Protein AF-A0A384JLV7-F1 (afdb_monomer)

Mean predicted aligned error: 17.84 Å

Structure (mmCIF, N/CA/C/O backbone):
data_AF-A0A384JLV7-F1
#
_entry.id   AF-A0A384JLV7-F1
#
loop_
_atom_site.group_PDB
_atom_site.id
_atom_site.type_symbol
_atom_site.label_atom_id
_atom_site.label_alt_id
_atom_site.label_comp_id
_atom_site.label_asym_id
_atom_site.label_entity_id
_atom_site.label_seq_id
_atom_site.pdbx_PDB_ins_code
_atom_site.Cartn_x
_atom_site.Cartn_y
_atom_site.Cartn_z
_atom_site.occupancy
_atom_site.B_iso_or_equiv
_atom_site.auth_seq_id
_atom_site.auth_comp_id
_atom_site.auth_asym_id
_atom_site.auth_atom_id
_atom_site.pdbx_PDB_model_num
ATOM 1 N N . MET A 1 1 ? 29.931 7.245 56.769 1.00 38.00 1 MET A N 1
ATOM 2 C CA . MET A 1 1 ? 29.987 5.767 56.808 1.00 38.00 1 MET A CA 1
ATOM 3 C C . MET A 1 1 ? 30.075 5.291 55.363 1.00 38.00 1 MET A C 1
ATOM 5 O O . MET A 1 1 ? 29.204 5.657 54.596 1.00 38.00 1 MET A O 1
ATOM 9 N N . LYS A 1 2 ? 31.162 4.578 55.033 1.00 41.03 2 LYS A N 1
ATOM 10 C CA . LYS A 1 2 ? 31.583 3.988 53.741 1.00 41.03 2 LYS A CA 1
ATOM 11 C C . LYS A 1 2 ? 31.656 4.892 52.491 1.00 41.03 2 LYS A C 1
ATOM 13 O O . LYS A 1 2 ? 30.672 5.200 51.834 1.00 41.03 2 LYS A O 1
ATOM 18 N N . LEU A 1 3 ? 32.912 5.230 52.197 1.00 41.66 3 LEU A N 1
ATOM 19 C CA . LEU A 1 3 ? 33.481 5.865 51.016 1.00 41.66 3 LEU A CA 1
ATOM 20 C C . LEU A 1 3 ? 33.680 4.827 49.888 1.00 41.66 3 LEU A C 1
ATOM 22 O O . LEU A 1 3 ? 33.935 3.655 50.168 1.00 41.66 3 LEU A O 1
ATOM 26 N N . LEU A 1 4 ? 33.576 5.302 48.645 1.00 44.41 4 LEU A N 1
ATOM 27 C CA . LEU A 1 4 ? 33.866 4.654 47.358 1.00 44.41 4 LEU A CA 1
ATOM 28 C C . LEU A 1 4 ? 35.067 3.680 47.386 1.00 44.41 4 LEU A C 1
ATOM 30 O O . LEU A 1 4 ? 36.169 4.062 47.776 1.00 44.41 4 LEU A O 1
ATOM 34 N N . GLY A 1 5 ? 34.869 2.449 46.904 1.00 42.78 5 GLY A N 1
ATOM 35 C CA . GLY A 1 5 ? 35.932 1.464 46.693 1.00 42.78 5 GLY A CA 1
ATOM 36 C C . GLY A 1 5 ? 36.417 1.467 45.244 1.00 42.78 5 GLY A C 1
ATOM 37 O O . GLY A 1 5 ? 35.791 0.856 44.384 1.00 42.78 5 GLY A O 1
ATOM 38 N N . ILE A 1 6 ? 37.536 2.143 44.992 1.00 49.91 6 ILE A N 1
ATOM 39 C CA . ILE A 1 6 ? 38.356 1.990 43.786 1.00 49.91 6 ILE A CA 1
ATOM 40 C C . ILE A 1 6 ? 39.393 0.914 44.115 1.00 49.91 6 ILE A C 1
ATOM 42 O O . ILE A 1 6 ? 40.191 1.104 45.028 1.00 49.91 6 ILE A O 1
ATOM 46 N N . PHE A 1 7 ? 39.397 -0.202 43.388 1.00 46.28 7 PHE A N 1
ATOM 47 C CA . PHE A 1 7 ? 40.491 -1.173 43.435 1.00 46.28 7 PHE A CA 1
ATOM 48 C C . PHE A 1 7 ? 41.121 -1.271 42.048 1.00 46.28 7 PHE A C 1
ATOM 50 O O . PHE A 1 7 ? 40.670 -2.014 41.182 1.00 46.28 7 PHE A O 1
ATOM 57 N N . ALA A 1 8 ? 42.173 -0.481 41.855 1.00 47.22 8 ALA A N 1
ATOM 58 C CA . ALA A 1 8 ? 43.209 -0.768 40.881 1.00 47.22 8 ALA A CA 1
ATOM 59 C C . ALA A 1 8 ? 44.259 -1.640 41.585 1.00 47.22 8 ALA A C 1
ATOM 61 O O . ALA A 1 8 ? 44.776 -1.254 42.633 1.00 47.22 8 ALA A O 1
ATOM 62 N N . CYS A 1 9 ? 44.572 -2.809 41.030 1.00 48.12 9 CYS A N 1
ATOM 63 C CA . CYS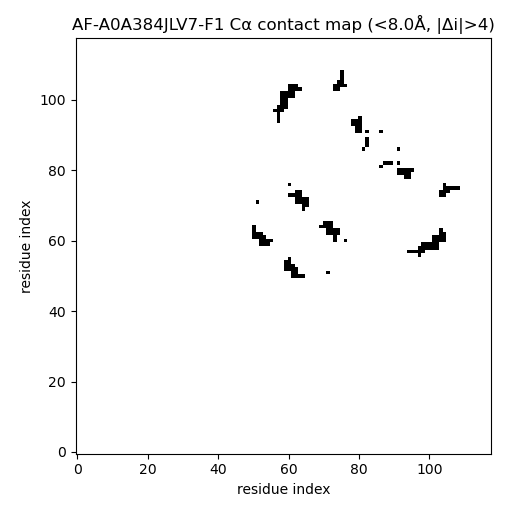 A 1 9 ? 45.747 -3.577 41.428 1.00 48.12 9 CYS A CA 1
ATOM 64 C C . CYS A 1 9 ? 46.436 -4.094 40.162 1.00 48.12 9 CYS A C 1
ATOM 66 O O . CYS A 1 9 ? 45.965 -5.006 39.489 1.00 48.12 9 CYS A O 1
ATOM 68 N N . THR A 1 10 ? 47.518 -3.411 39.812 1.00 42.50 10 THR A N 1
ATOM 69 C CA . THR A 1 10 ? 48.499 -3.764 38.787 1.00 42.50 10 THR A CA 1
ATOM 70 C C . THR A 1 10 ? 49.372 -4.920 39.272 1.00 42.50 10 THR A C 1
ATOM 72 O O . THR A 1 10 ? 49.879 -4.849 40.391 1.00 42.50 10 THR A O 1
ATOM 75 N N . ILE A 1 11 ? 49.626 -5.929 38.429 1.00 53.06 11 ILE A N 1
ATOM 76 C CA . ILE A 1 11 ? 50.689 -6.926 38.644 1.00 53.06 11 ILE A CA 1
ATOM 77 C C . ILE A 1 11 ? 51.523 -7.055 37.353 1.00 53.06 11 ILE A C 1
ATOM 79 O O . ILE A 1 11 ? 51.007 -6.965 36.244 1.00 53.06 11 ILE A O 1
ATOM 83 N N . THR A 1 12 ? 52.831 -7.156 37.573 1.00 50.25 12 THR A N 1
ATOM 84 C CA . THR A 1 12 ? 54.037 -6.928 36.755 1.00 50.25 12 THR A CA 1
ATOM 85 C C . THR A 1 12 ? 54.259 -7.846 35.538 1.00 50.25 12 THR A C 1
ATOM 87 O O . THR A 1 12 ? 53.693 -8.937 35.493 1.00 50.25 12 THR A O 1
ATOM 90 N N . PRO A 1 13 ? 55.143 -7.471 34.583 1.00 43.25 13 PRO A N 1
ATOM 91 C CA . PRO A 1 13 ? 55.545 -8.347 33.480 1.00 43.25 13 PRO A CA 1
ATOM 92 C C . PRO A 1 13 ? 56.472 -9.479 33.959 1.00 43.25 13 PRO A C 1
ATOM 94 O O . PRO A 1 13 ? 57.315 -9.269 34.831 1.00 43.25 13 PRO A O 1
ATOM 97 N N . VAL A 1 14 ? 56.324 -10.671 33.372 1.00 53.41 14 VAL A N 1
ATOM 98 C CA . VAL A 1 14 ? 57.252 -11.798 33.544 1.00 53.41 14 VAL A CA 1
ATOM 99 C C . VAL A 1 14 ? 58.208 -11.842 32.351 1.00 53.41 14 VAL A C 1
ATOM 101 O O . VAL A 1 14 ? 57.784 -11.948 31.202 1.00 53.41 14 VAL A O 1
ATOM 104 N N . GLU A 1 15 ? 59.501 -11.724 32.633 1.00 44.31 15 GLU A N 1
ATOM 105 C CA . GLU A 1 15 ? 60.588 -11.903 31.674 1.00 44.31 15 GLU A CA 1
ATOM 106 C C . GLU A 1 15 ? 61.101 -13.341 31.782 1.00 44.31 15 GLU A C 1
ATOM 108 O O . GLU A 1 15 ? 61.432 -13.804 32.874 1.00 44.31 15 GLU A O 1
ATOM 113 N N . ALA A 1 16 ? 61.146 -14.066 30.663 1.00 40.72 16 ALA A N 1
ATOM 114 C CA . ALA A 1 16 ? 61.690 -15.418 30.619 1.00 40.72 16 ALA A CA 1
ATOM 115 C C . ALA A 1 16 ? 62.499 -15.647 29.334 1.00 40.72 16 ALA A C 1
ATOM 117 O O . ALA A 1 16 ? 61.952 -15.907 28.268 1.00 40.72 16 ALA A O 1
ATOM 118 N N . ALA A 1 17 ? 63.816 -15.542 29.523 1.00 44.19 17 ALA A N 1
ATOM 119 C CA . ALA A 1 17 ? 64.880 -16.418 29.031 1.00 44.19 17 ALA A CA 1
ATOM 120 C C . ALA A 1 17 ? 64.997 -16.703 27.520 1.00 44.19 17 ALA A C 1
ATOM 122 O O . ALA A 1 17 ? 64.191 -17.396 26.903 1.00 44.19 17 ALA A O 1
ATOM 123 N N . GLY A 1 18 ? 66.129 -16.258 26.964 1.00 41.94 18 GLY A N 1
ATOM 124 C CA . GLY A 1 18 ? 66.610 -16.635 25.640 1.00 41.94 18 GLY A CA 1
ATOM 125 C C . GLY A 1 18 ? 66.966 -18.121 25.520 1.00 41.94 18 GLY A C 1
ATOM 126 O O . GLY A 1 18 ? 67.532 -18.727 26.428 1.00 41.94 18 GLY A O 1
ATOM 127 N N . GLY A 1 19 ? 66.668 -18.676 24.346 1.00 38.25 19 GLY A N 1
ATOM 128 C CA . GLY A 1 19 ? 67.077 -20.004 23.905 1.00 38.25 19 GLY A CA 1
ATOM 129 C C . GLY A 1 19 ? 67.658 -19.931 22.493 1.00 38.25 19 GLY A C 1
ATOM 130 O O . GLY A 1 19 ? 67.028 -19.418 21.570 1.00 38.25 19 GLY A O 1
ATOM 131 N N . ILE A 1 20 ? 68.888 -20.418 22.345 1.00 45.09 20 ILE A N 1
ATOM 132 C CA . ILE A 1 20 ? 69.645 -20.507 21.095 1.00 45.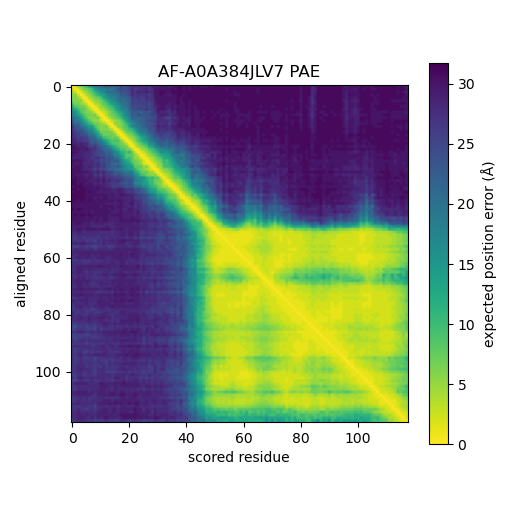09 20 ILE A CA 1
ATOM 133 C C . ILE A 1 20 ? 69.086 -21.674 20.271 1.00 45.09 20 ILE A C 1
ATOM 135 O O . ILE A 1 20 ? 69.191 -22.827 20.685 1.00 45.09 20 ILE A O 1
ATOM 139 N N . HIS A 1 21 ? 68.520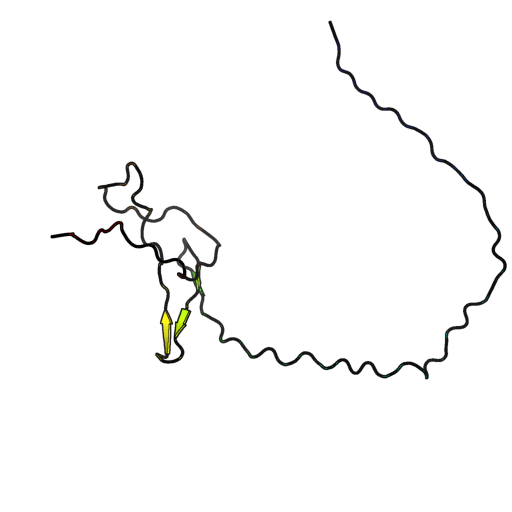 -21.396 19.094 1.00 49.34 21 HIS A N 1
ATOM 140 C CA . HIS A 1 21 ? 68.155 -22.433 18.127 1.00 49.34 21 HIS A CA 1
ATOM 141 C C . HIS A 1 21 ? 69.228 -22.552 17.041 1.00 49.34 21 HIS A C 1
ATOM 143 O O . HIS A 1 21 ? 69.412 -21.670 16.203 1.00 49.34 21 HIS A O 1
ATOM 149 N N . HIS A 1 22 ? 69.932 -23.683 17.077 1.00 48.47 22 HIS A N 1
ATOM 150 C CA . HIS A 1 22 ? 70.796 -24.173 16.010 1.00 48.47 22 HIS A CA 1
ATOM 151 C C . HIS A 1 22 ? 70.003 -24.360 14.705 1.00 48.47 22 HIS A C 1
ATOM 153 O O . HIS A 1 22 ? 68.843 -24.770 14.711 1.00 48.47 22 HIS A O 1
ATOM 159 N N . GLY A 1 23 ? 70.638 -24.019 13.584 1.00 49.53 23 GLY A N 1
ATOM 160 C CA . GLY A 1 23 ? 69.968 -23.794 12.311 1.00 49.53 23 GLY A CA 1
ATOM 161 C C . GLY A 1 23 ? 69.426 -25.018 11.568 1.00 49.53 23 GLY A C 1
ATOM 162 O O . GLY A 1 23 ? 69.893 -26.148 11.698 1.00 49.53 23 GLY A O 1
ATOM 163 N N . ARG A 1 24 ? 68.510 -24.710 10.649 1.00 55.91 24 ARG A N 1
ATOM 164 C CA . ARG A 1 24 ? 68.431 -25.314 9.316 1.00 55.91 24 ARG A CA 1
ATOM 165 C C . ARG A 1 24 ? 68.020 -24.222 8.334 1.00 55.91 24 ARG A C 1
ATOM 167 O O . ARG A 1 24 ? 67.055 -23.505 8.575 1.00 55.91 24 ARG A O 1
ATOM 174 N N . SER A 1 25 ? 68.774 -24.086 7.247 1.00 52.94 25 SER A N 1
ATOM 175 C CA . SER A 1 25 ? 68.429 -23.184 6.148 1.00 52.94 25 SER A CA 1
ATOM 176 C C . SER A 1 25 ? 67.120 -23.655 5.509 1.00 52.94 25 SER A C 1
ATOM 178 O O . SER A 1 25 ? 67.015 -24.817 5.106 1.00 52.94 25 SER A O 1
ATOM 180 N N . PHE A 1 26 ? 66.112 -22.783 5.442 1.00 56.84 26 PHE A N 1
ATOM 181 C CA . PHE A 1 26 ? 64.899 -23.044 4.672 1.00 56.84 26 PHE A CA 1
ATOM 182 C C . PHE A 1 26 ? 65.265 -23.017 3.189 1.00 56.84 26 PHE A C 1
ATOM 184 O O . PHE A 1 26 ? 65.477 -21.956 2.608 1.00 56.84 26 PHE A O 1
ATOM 191 N N . GLN A 1 27 ? 65.360 -24.193 2.577 1.00 64.81 27 GLN A N 1
ATOM 192 C CA . GLN A 1 27 ? 65.527 -24.325 1.135 1.00 64.81 27 GLN A CA 1
ATOM 193 C C . GLN A 1 27 ? 64.123 -24.292 0.504 1.00 64.81 27 GLN A C 1
ATOM 195 O O . GLN A 1 27 ? 63.336 -25.206 0.764 1.00 64.81 27 GLN A O 1
ATOM 200 N N . PRO A 1 28 ? 63.746 -23.260 -0.274 1.00 62.59 28 PRO A N 1
ATOM 201 C CA . PRO A 1 28 ? 62.454 -23.257 -0.947 1.00 62.59 28 PRO A CA 1
ATOM 202 C C . PRO A 1 28 ? 62.423 -24.366 -2.004 1.00 62.59 28 PRO A C 1
ATOM 204 O O . PRO A 1 28 ? 63.368 -24.531 -2.778 1.00 62.59 28 PRO A O 1
ATOM 207 N N . SER A 1 29 ? 61.340 -25.144 -2.020 1.00 59.78 29 SER A N 1
ATOM 208 C CA . SER A 1 29 ? 61.123 -26.193 -3.017 1.00 59.78 29 SER A CA 1
ATOM 209 C C . SER A 1 29 ? 61.071 -25.599 -4.438 1.00 59.78 29 SER A C 1
ATOM 211 O O . SER A 1 29 ? 60.534 -24.502 -4.614 1.00 59.78 29 SER A O 1
ATOM 213 N N . PRO A 1 30 ? 61.601 -26.297 -5.461 1.00 65.81 30 PRO A N 1
ATOM 214 C CA . PRO A 1 30 ? 61.621 -25.799 -6.835 1.00 65.81 30 PRO A CA 1
ATOM 215 C C . PRO A 1 30 ? 60.204 -25.598 -7.397 1.00 65.81 30 PRO A C 1
ATOM 217 O O . PRO A 1 30 ? 59.295 -26.390 -7.149 1.00 65.81 30 PRO A O 1
ATOM 220 N N . LEU A 1 31 ? 60.036 -24.543 -8.201 1.00 59.50 31 LEU A N 1
ATOM 221 C CA . LEU A 1 31 ? 58.766 -24.088 -8.796 1.00 59.50 31 LEU A CA 1
ATOM 222 C C . LEU A 1 31 ? 58.040 -25.126 -9.679 1.00 59.50 31 LEU A C 1
ATOM 224 O O . LEU A 1 31 ? 56.873 -24.922 -10.005 1.00 59.50 31 LEU A O 1
ATOM 228 N N . SER A 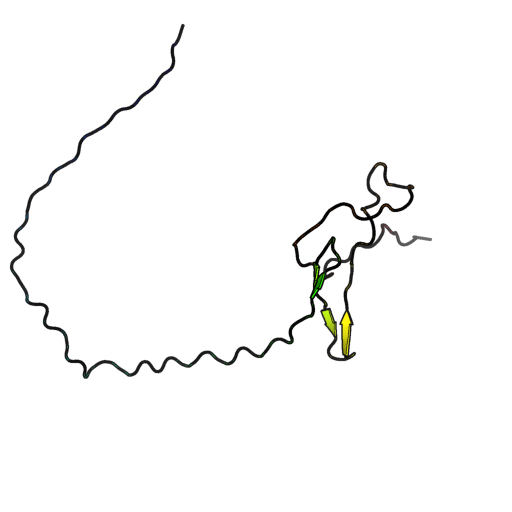1 32 ? 58.681 -26.239 -10.041 1.00 61.31 32 SER A N 1
ATOM 229 C CA . SER A 1 32 ? 58.136 -27.244 -10.968 1.00 61.31 32 SER A CA 1
ATOM 230 C C . SER A 1 32 ? 57.099 -28.209 -10.380 1.00 61.31 32 SER A C 1
ATOM 232 O O . SER A 1 32 ? 56.597 -29.048 -11.119 1.00 61.31 32 SER A O 1
ATOM 234 N N . LEU A 1 33 ? 56.759 -28.124 -9.089 1.00 58.19 33 LEU A N 1
ATOM 235 C CA . LEU A 1 33 ? 55.805 -29.048 -8.446 1.00 58.19 33 LEU A CA 1
ATOM 236 C C . LEU A 1 33 ? 54.479 -28.400 -8.013 1.00 58.19 33 LEU A C 1
ATOM 238 O O . LEU A 1 33 ? 53.724 -29.005 -7.254 1.00 58.19 33 LEU A O 1
ATOM 242 N N . ARG A 1 34 ? 54.146 -27.191 -8.491 1.00 56.25 34 ARG A N 1
ATOM 243 C CA . ARG A 1 34 ? 52.795 -26.641 -8.286 1.00 56.25 34 ARG A CA 1
ATOM 244 C C . ARG A 1 34 ? 51.839 -27.195 -9.351 1.00 56.25 34 ARG A C 1
ATOM 246 O O . ARG A 1 34 ? 52.020 -26.866 -10.522 1.00 56.25 34 ARG A O 1
ATOM 253 N N . PRO A 1 35 ? 50.819 -27.996 -8.987 1.00 64.19 35 PRO A N 1
ATOM 254 C CA . PRO A 1 35 ? 49.752 -28.324 -9.923 1.00 64.19 35 PRO A CA 1
ATOM 255 C C . PRO A 1 35 ? 49.053 -27.027 -10.366 1.00 64.19 35 PRO A C 1
ATOM 257 O O . PRO A 1 35 ? 48.912 -26.106 -9.551 1.00 64.19 35 PRO A O 1
ATOM 260 N N . PRO A 1 36 ? 48.629 -26.912 -11.637 1.00 60.56 36 PRO A N 1
ATOM 261 C CA . PRO A 1 36 ? 47.898 -25.742 -12.092 1.00 60.56 36 PRO A CA 1
ATOM 262 C C . PRO A 1 36 ? 46.624 -25.607 -11.258 1.00 60.56 36 PRO A C 1
ATOM 264 O O . PRO A 1 36 ? 45.820 -26.534 -11.170 1.00 60.56 36 PRO A O 1
ATOM 267 N N . THR A 1 37 ? 46.431 -24.447 -10.635 1.00 59.53 37 THR A N 1
ATOM 268 C CA . THR A 1 37 ? 45.166 -24.092 -9.993 1.00 59.53 37 THR A CA 1
ATOM 269 C C . THR A 1 37 ? 44.123 -23.830 -11.075 1.00 59.53 37 THR A C 1
ATOM 271 O O . THR A 1 37 ? 43.773 -22.682 -11.341 1.00 59.53 37 THR A O 1
ATOM 274 N N . SER A 1 38 ? 43.620 -24.876 -11.728 1.00 59.66 38 SER A N 1
ATOM 275 C CA . SER A 1 38 ? 42.349 -24.788 -12.437 1.00 59.66 38 SER A CA 1
ATOM 276 C C . SER A 1 38 ? 41.239 -24.936 -11.400 1.00 59.66 38 SER A C 1
ATOM 278 O O . SER A 1 38 ? 40.660 -26.008 -11.220 1.00 59.66 38 SER A O 1
ATOM 280 N N . PHE A 1 39 ? 40.973 -23.859 -10.662 1.00 65.44 39 PHE A N 1
ATOM 281 C CA . PHE A 1 39 ? 39.696 -23.736 -9.972 1.00 65.44 39 PHE A CA 1
ATOM 282 C C . PHE A 1 39 ? 38.597 -23.834 -11.041 1.00 65.44 39 PHE A C 1
ATOM 284 O O . PHE A 1 39 ? 38.690 -23.116 -12.042 1.00 65.44 39 PHE A O 1
ATOM 291 N N . PRO A 1 40 ? 37.574 -24.695 -10.882 1.00 60.97 40 PRO A N 1
ATOM 292 C CA . PRO A 1 40 ? 36.372 -24.584 -11.691 1.00 60.97 40 PRO A CA 1
ATOM 293 C C . PRO A 1 40 ? 35.884 -23.143 -11.558 1.00 60.97 40 PRO A C 1
ATOM 295 O O . PRO A 1 40 ? 35.638 -22.674 -10.443 1.00 60.97 40 PRO A O 1
ATOM 298 N N . GLY A 1 41 ? 35.839 -22.412 -12.674 1.00 63.81 41 GLY A N 1
ATOM 299 C CA . GLY A 1 41 ? 35.326 -21.048 -12.678 1.00 63.81 41 GLY A CA 1
ATOM 300 C C . GLY A 1 41 ? 33.933 -21.020 -12.034 1.00 63.81 41 GLY A C 1
ATOM 301 O O . GLY A 1 41 ? 33.208 -22.017 -12.128 1.00 63.81 41 GLY A O 1
ATOM 302 N N . PRO A 1 42 ? 33.543 -19.919 -11.368 1.00 64.31 42 PRO A N 1
ATOM 303 C CA . PRO A 1 42 ? 32.194 -19.778 -10.842 1.00 64.31 42 PRO A CA 1
ATOM 304 C C . PRO A 1 42 ? 31.195 -20.139 -11.940 1.00 64.31 42 PRO A C 1
ATOM 306 O O . PRO A 1 42 ? 31.247 -19.575 -13.035 1.00 64.31 42 PRO A O 1
ATOM 309 N N . HIS A 1 43 ? 30.307 -21.096 -11.664 1.00 59.84 43 HIS A N 1
ATOM 310 C CA . HIS A 1 43 ? 29.166 -21.336 -12.539 1.00 59.84 43 HIS A CA 1
ATOM 311 C C . HIS A 1 43 ? 28.460 -19.992 -12.764 1.00 59.84 43 HIS A C 1
ATOM 313 O O . HIS A 1 43 ? 28.281 -19.252 -11.786 1.00 59.84 43 HIS A O 1
ATOM 319 N N . PRO A 1 44 ? 28.071 -19.650 -14.006 1.00 61.22 44 PRO A N 1
ATOM 320 C CA . PRO A 1 44 ? 27.293 -18.450 -14.251 1.00 61.22 44 PRO A CA 1
ATOM 321 C C . PRO A 1 44 ? 26.075 -18.505 -13.332 1.00 61.22 44 PRO A C 1
ATOM 323 O O . PRO A 1 44 ? 25.246 -19.411 -13.444 1.00 61.22 44 PRO A O 1
ATOM 326 N N . LYS A 1 45 ? 25.984 -17.579 -12.369 1.00 55.59 45 LYS A N 1
ATOM 327 C CA . LYS A 1 45 ? 24.747 -17.416 -11.611 1.00 55.59 45 LYS A CA 1
ATOM 328 C C . LYS A 1 45 ? 23.692 -17.071 -12.651 1.00 55.59 45 LYS A C 1
ATOM 330 O O . LYS A 1 45 ? 23.822 -16.045 -13.315 1.00 55.59 45 LYS A O 1
ATOM 335 N N . ASN A 1 46 ? 22.713 -17.957 -12.828 1.00 59.84 46 ASN A N 1
ATOM 336 C CA . ASN A 1 46 ? 21.560 -17.716 -13.685 1.00 59.84 46 ASN A CA 1
ATOM 337 C C . ASN A 1 46 ? 21.051 -16.293 -13.392 1.00 59.84 46 ASN A C 1
ATOM 339 O O . ASN A 1 46 ? 20.791 -16.015 -12.215 1.00 59.84 46 ASN A O 1
ATOM 343 N N . PRO A 1 47 ? 20.995 -15.374 -14.375 1.00 57.69 47 PRO A N 1
ATOM 344 C CA . PRO A 1 47 ? 20.581 -14.007 -14.113 1.00 57.69 47 PRO A CA 1
ATOM 345 C C . PRO A 1 47 ? 19.136 -14.029 -13.620 1.00 57.69 47 PRO A C 1
ATOM 347 O O . PRO A 1 47 ? 18.189 -14.184 -14.388 1.00 57.69 47 PRO A O 1
ATOM 350 N N . SER A 1 48 ? 18.965 -13.910 -12.303 1.00 68.56 48 SER A N 1
ATOM 351 C CA . SER A 1 48 ? 17.661 -13.693 -11.698 1.00 68.56 48 SER A CA 1
ATOM 352 C C . SER A 1 48 ? 17.108 -12.411 -12.299 1.00 68.56 48 SER A C 1
ATOM 354 O O . SER A 1 48 ? 17.755 -11.369 -12.169 1.00 68.56 48 SER A O 1
ATOM 356 N N . ILE A 1 49 ? 15.948 -12.485 -12.956 1.00 67.25 49 ILE A N 1
ATOM 357 C CA . ILE A 1 49 ? 15.269 -11.307 -13.501 1.00 67.25 49 ILE A CA 1
ATOM 358 C C . ILE A 1 49 ? 15.176 -10.262 -12.378 1.00 67.25 49 ILE A C 1
ATOM 360 O O . ILE A 1 49 ? 14.568 -10.554 -11.339 1.00 67.25 49 ILE A O 1
ATOM 364 N N . PRO A 1 50 ? 15.805 -9.080 -12.529 1.00 81.12 50 PRO A N 1
ATOM 365 C CA . PRO A 1 50 ? 15.751 -8.048 -11.508 1.00 81.12 50 PRO A CA 1
ATOM 366 C C . PRO A 1 50 ? 14.299 -7.631 -11.284 1.00 81.12 50 PRO A C 1
ATOM 368 O O . PRO A 1 50 ? 13.602 -7.248 -12.222 1.00 81.12 50 PRO A O 1
ATOM 371 N N .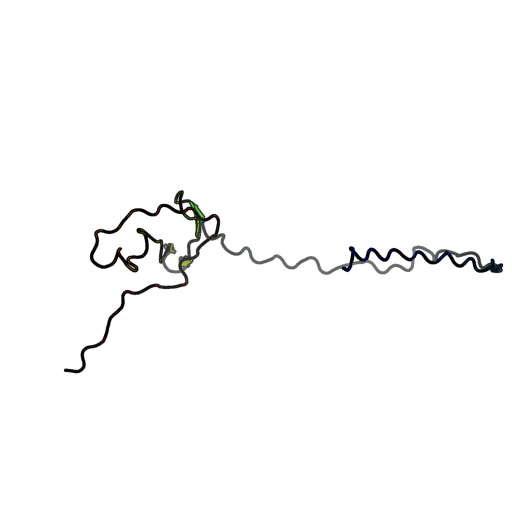 ARG A 1 51 ? 13.829 -7.721 -10.038 1.00 90.19 51 ARG A N 1
ATOM 372 C CA . ARG A 1 51 ? 12.482 -7.269 -9.683 1.00 90.19 51 ARG A CA 1
ATOM 373 C C . ARG A 1 51 ? 12.516 -5.755 -9.467 1.00 90.19 51 ARG A C 1
ATOM 375 O O . ARG A 1 51 ? 13.339 -5.307 -8.661 1.00 90.19 51 ARG A O 1
ATOM 382 N N . PRO A 1 52 ? 11.668 -4.970 -10.155 1.00 94.00 52 PRO A N 1
ATOM 383 C CA . PRO A 1 52 ? 11.678 -3.520 -10.016 1.00 94.00 52 PRO A CA 1
ATOM 384 C C . PRO A 1 52 ? 11.323 -3.107 -8.587 1.00 94.00 52 PRO A C 1
ATOM 386 O O . PRO A 1 52 ? 10.528 -3.768 -7.915 1.00 94.00 52 PRO A O 1
ATOM 389 N N . ILE A 1 53 ? 11.923 -2.007 -8.137 1.00 96.06 53 ILE A N 1
ATOM 390 C CA . ILE A 1 53 ? 11.643 -1.370 -6.850 1.00 96.06 53 ILE A CA 1
ATOM 391 C C . ILE A 1 53 ? 11.124 0.034 -7.144 1.00 96.06 53 ILE A C 1
ATOM 393 O O . ILE A 1 53 ? 11.740 0.760 -7.922 1.00 96.06 53 ILE A O 1
ATOM 397 N N . ILE A 1 54 ? 10.007 0.400 -6.525 1.00 95.94 54 ILE A N 1
ATOM 398 C CA . ILE A 1 54 ? 9.449 1.752 -6.559 1.00 95.94 54 ILE A CA 1
ATOM 399 C C . ILE A 1 54 ? 9.671 2.427 -5.208 1.00 95.94 54 ILE A C 1
ATOM 401 O O . ILE A 1 54 ? 9.591 1.777 -4.166 1.00 95.94 54 ILE A O 1
ATOM 405 N N . ASP A 1 55 ? 9.954 3.724 -5.230 1.00 96.31 55 ASP A N 1
ATOM 406 C CA . ASP A 1 55 ? 10.046 4.560 -4.035 1.00 96.31 55 ASP A CA 1
ATOM 407 C C . ASP A 1 55 ? 8.821 5.477 -3.985 1.00 96.31 55 ASP A C 1
ATOM 409 O O . ASP A 1 55 ? 8.587 6.256 -4.909 1.00 96.31 55 ASP A O 1
ATOM 413 N N . LEU A 1 56 ? 8.011 5.335 -2.936 1.00 95.50 56 LEU A N 1
ATOM 414 C CA . LEU A 1 56 ? 6.775 6.094 -2.729 1.00 95.50 56 LEU A CA 1
ATOM 415 C C . LEU A 1 56 ? 6.997 7.345 -1.863 1.00 95.50 56 LEU A C 1
ATOM 417 O O . LEU A 1 56 ? 6.043 8.046 -1.533 1.00 95.50 56 LEU A O 1
ATOM 421 N N . GLY A 1 57 ? 8.236 7.611 -1.441 1.00 95.94 57 GLY A N 1
ATOM 422 C CA . GLY A 1 57 ? 8.607 8.696 -0.532 1.00 95.94 57 GLY A CA 1
ATOM 423 C C . GLY A 1 57 ? 8.453 8.347 0.951 1.00 95.94 57 GLY A C 1
ATOM 424 O O . GLY A 1 57 ? 9.238 8.823 1.769 1.00 95.94 57 GLY A O 1
ATOM 425 N N . TYR A 1 58 ? 7.495 7.486 1.310 1.00 95.88 58 TYR A N 1
ATOM 426 C CA . TYR A 1 58 ? 7.347 6.952 2.673 1.00 95.88 58 TYR A CA 1
ATOM 427 C C . TYR A 1 58 ? 7.784 5.487 2.810 1.00 95.88 58 TYR A C 1
ATOM 429 O O . TYR A 1 58 ? 8.111 5.045 3.911 1.00 95.88 58 TYR A O 1
ATOM 437 N N . GLU A 1 59 ? 7.834 4.733 1.712 1.00 95.75 59 GLU A N 1
ATOM 438 C CA . GLU A 1 59 ? 8.238 3.327 1.704 1.00 95.75 59 GLU A CA 1
ATOM 439 C C . GLU A 1 59 ? 8.785 2.922 0.331 1.00 95.75 59 GLU A C 1
ATOM 441 O O . GLU A 1 59 ? 8.360 3.442 -0.705 1.00 95.75 59 GLU A O 1
ATOM 446 N N . ARG A 1 60 ? 9.717 1.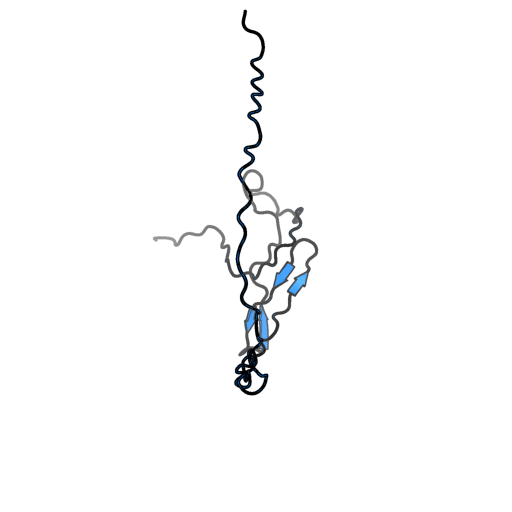960 0.321 1.00 97.12 60 ARG A N 1
ATOM 447 C CA . ARG A 1 60 ? 10.225 1.334 -0.904 1.00 97.12 60 ARG A CA 1
ATOM 448 C C . ARG A 1 60 ? 9.578 -0.026 -1.104 1.00 97.12 60 ARG A C 1
ATOM 450 O O . ARG A 1 60 ? 9.671 -0.889 -0.233 1.00 97.12 60 ARG A O 1
ATOM 457 N N . HIS A 1 61 ? 8.985 -0.240 -2.273 1.00 96.62 61 HIS A N 1
ATOM 458 C CA . HIS A 1 61 ? 8.252 -1.461 -2.578 1.00 96.62 61 HIS A CA 1
ATOM 459 C C . HIS A 1 61 ? 8.862 -2.216 -3.758 1.00 96.62 61 HIS A C 1
ATOM 461 O O . HIS A 1 61 ? 9.004 -1.667 -4.849 1.00 96.62 61 HIS A O 1
ATOM 467 N N . GLN A 1 62 ? 9.206 -3.489 -3.572 1.00 96.38 62 GLN A N 1
ATOM 468 C CA . GLN A 1 62 ? 9.633 -4.367 -4.661 1.00 96.38 62 GLN A CA 1
ATOM 469 C C . GLN A 1 62 ? 8.427 -5.072 -5.281 1.00 96.38 62 GLN A C 1
ATOM 471 O O . GLN A 1 62 ? 7.508 -5.482 -4.572 1.00 96.38 62 GLN A O 1
ATOM 476 N N . ALA A 1 63 ? 8.443 -5.249 -6.599 1.00 95.00 63 ALA A N 1
ATOM 477 C CA . ALA A 1 63 ? 7.432 -6.032 -7.294 1.00 95.00 63 ALA A CA 1
ATOM 478 C C . ALA A 1 63 ? 7.616 -7.538 -7.087 1.00 95.00 63 ALA A C 1
ATOM 480 O O . ALA A 1 63 ? 8.737 -8.049 -7.062 1.00 95.00 63 ALA A O 1
ATOM 481 N N . MET A 1 64 ? 6.504 -8.266 -7.094 1.00 91.38 64 MET A N 1
ATOM 482 C CA . MET A 1 64 ? 6.456 -9.667 -7.489 1.00 91.38 64 MET A CA 1
ATOM 483 C C . MET A 1 64 ? 6.229 -9.743 -9.001 1.00 91.38 64 MET A C 1
ATOM 485 O O . MET A 1 64 ? 5.264 -9.187 -9.523 1.00 91.38 64 MET A O 1
ATOM 489 N N . VAL A 1 65 ? 7.129 -10.414 -9.718 1.00 89.19 65 VAL A N 1
ATOM 490 C CA . VAL A 1 65 ? 7.050 -10.540 -11.179 1.00 89.19 65 VAL A CA 1
ATOM 491 C C . VAL A 1 65 ? 6.208 -11.763 -11.523 1.00 89.19 65 VAL A C 1
ATOM 493 O O . VAL A 1 65 ? 6.565 -12.878 -11.144 1.00 89.19 65 VAL A O 1
ATOM 496 N N . ASN A 1 66 ? 5.115 -11.569 -12.262 1.00 85.62 66 ASN A N 1
ATOM 497 C CA . ASN A 1 66 ? 4.381 -12.666 -12.880 1.00 85.62 66 ASN A CA 1
ATOM 498 C C . ASN A 1 66 ? 4.899 -12.860 -14.311 1.00 85.62 66 ASN A C 1
ATOM 500 O O . ASN A 1 66 ? 4.616 -12.053 -15.197 1.00 85.62 66 ASN A O 1
ATOM 504 N N . SER A 1 67 ? 5.664 -13.931 -14.533 1.00 83.25 67 SER A N 1
ATOM 505 C CA . SER A 1 67 ? 6.259 -14.235 -15.839 1.00 83.25 67 SER A CA 1
ATOM 506 C C . SER A 1 67 ? 5.236 -14.671 -16.886 1.00 83.25 67 SER A C 1
ATOM 508 O O . SER A 1 67 ? 5.447 -14.415 -18.063 1.00 83.25 67 SER A O 1
ATOM 510 N N . THR A 1 68 ? 4.143 -15.314 -16.472 1.00 89.38 68 THR A N 1
ATOM 511 C CA . THR A 1 68 ? 3.104 -15.828 -17.378 1.00 89.38 68 THR A CA 1
ATOM 512 C C . THR A 1 68 ? 2.203 -14.707 -17.883 1.00 89.38 68 THR A C 1
ATOM 514 O O . THR A 1 68 ? 1.834 -14.676 -19.049 1.00 89.38 68 THR A O 1
ATOM 517 N N . GLY A 1 69 ? 1.842 -13.780 -16.995 1.00 87.44 69 GLY A N 1
ATOM 518 C CA . GLY A 1 69 ? 0.996 -12.633 -17.320 1.00 87.44 69 GLY A CA 1
ATOM 519 C C . GLY A 1 69 ? 1.766 -11.404 -17.802 1.00 87.44 69 GLY A C 1
ATOM 520 O O . GLY A 1 69 ? 1.136 -10.421 -18.176 1.00 87.44 69 GLY A O 1
ATOM 521 N N . HIS A 1 70 ? 3.102 -11.433 -17.770 1.00 89.00 70 HIS A N 1
ATOM 522 C CA . HIS A 1 70 ? 3.971 -10.310 -18.139 1.00 89.00 70 HIS A CA 1
ATOM 523 C C . HIS A 1 70 ? 3.642 -8.997 -17.408 1.00 89.00 70 HIS A C 1
ATOM 525 O O . HIS A 1 70 ? 3.628 -7.923 -18.009 1.00 89.00 70 HIS A O 1
ATOM 531 N N . TYR A 1 71 ? 3.397 -9.065 -16.097 1.00 90.94 71 TYR A N 1
ATOM 532 C CA . TYR A 1 71 ? 3.135 -7.879 -15.280 1.00 90.94 71 TYR A CA 1
ATOM 533 C C . TYR A 1 71 ? 3.885 -7.907 -13.947 1.00 90.94 71 TYR A C 1
ATOM 535 O O . TYR A 1 71 ? 4.251 -8.959 -13.415 1.00 90.94 71 TYR A O 1
ATOM 543 N N . ASN A 1 72 ? 4.093 -6.709 -13.403 1.00 93.56 72 ASN A N 1
ATOM 544 C CA . ASN A 1 72 ? 4.655 -6.488 -12.078 1.00 93.56 72 ASN A CA 1
ATOM 545 C C . ASN A 1 72 ? 3.514 -6.254 -11.089 1.00 93.56 72 ASN A C 1
ATOM 547 O O . ASN A 1 72 ? 2.666 -5.394 -11.317 1.00 93.56 72 ASN A O 1
ATOM 551 N N . ASN A 1 73 ? 3.501 -7.002 -9.992 1.00 92.75 73 ASN A N 1
ATOM 552 C CA . ASN A 1 73 ? 2.540 -6.838 -8.911 1.00 92.75 73 ASN A CA 1
ATOM 553 C C . ASN A 1 73 ? 3.219 -6.180 -7.705 1.00 92.75 73 ASN A C 1
ATOM 555 O O . ASN A 1 73 ? 4.179 -6.725 -7.164 1.00 92.75 73 ASN A O 1
ATOM 559 N N . PHE A 1 74 ? 2.688 -5.045 -7.260 1.00 95.25 74 PHE A N 1
ATOM 560 C CA . PHE A 1 74 ? 3.039 -4.431 -5.985 1.00 95.25 74 PHE A CA 1
ATOM 561 C C . PHE A 1 74 ? 1.846 -4.585 -5.035 1.00 95.25 74 PHE A C 1
ATOM 563 O O . PHE A 1 74 ? 0.881 -3.827 -5.101 1.00 95.25 74 PHE A O 1
ATOM 570 N N . SER A 1 75 ? 1.878 -5.623 -4.202 1.00 94.19 75 SER A N 1
ATOM 571 C CA . SER A 1 75 ? 0.785 -5.961 -3.281 1.00 94.19 75 SER A CA 1
ATOM 572 C C . SER A 1 75 ? 0.980 -5.325 -1.908 1.00 94.19 75 SER A C 1
ATOM 574 O O . SER A 1 75 ? 2.109 -5.113 -1.499 1.00 94.19 75 SER A O 1
ATOM 576 N N . ASN A 1 76 ? -0.107 -5.100 -1.164 1.00 95.12 76 ASN A N 1
ATOM 577 C CA . ASN A 1 76 ? -0.063 -4.722 0.258 1.00 95.12 76 ASN A CA 1
ATOM 578 C C . ASN A 1 76 ? 0.760 -3.445 0.560 1.00 95.12 76 ASN A C 1
ATOM 580 O O . ASN A 1 76 ? 1.412 -3.349 1.599 1.00 95.12 76 ASN A O 1
ATOM 584 N N . ILE A 1 77 ? 0.704 -2.458 -0.342 1.00 95.50 77 ILE A N 1
ATOM 585 C CA . ILE A 1 77 ? 1.221 -1.107 -0.092 1.00 95.50 77 ILE A CA 1
ATOM 586 C C . ILE A 1 77 ? 0.282 -0.413 0.911 1.00 95.50 77 ILE A C 1
ATOM 588 O O . ILE A 1 77 ? -0.919 -0.310 0.632 1.00 95.50 77 ILE A O 1
ATOM 592 N N . PRO A 1 78 ? 0.776 0.080 2.058 1.00 94.50 78 PRO A N 1
ATOM 593 C CA . PRO A 1 78 ? -0.055 0.826 2.988 1.00 94.50 78 PRO A CA 1
ATOM 594 C C . PRO A 1 78 ? -0.450 2.169 2.367 1.00 94.50 78 PRO A C 1
ATOM 596 O O . PRO A 1 78 ? 0.379 2.875 1.810 1.00 94.50 78 PRO A O 1
ATOM 599 N N . TYR A 1 79 ? -1.724 2.545 2.476 1.00 95.00 79 TYR A N 1
ATOM 600 C CA . TYR A 1 79 ? -2.231 3.827 1.962 1.00 95.00 79 TYR A CA 1
ATOM 601 C C . TYR A 1 79 ? -2.623 4.811 3.076 1.00 95.00 79 TYR A C 1
ATOM 603 O O . TYR A 1 79 ? -2.921 5.974 2.807 1.00 95.00 79 TYR A O 1
ATOM 611 N N . ALA A 1 80 ? -2.661 4.343 4.324 1.00 96.56 80 ALA A N 1
ATOM 612 C CA . ALA A 1 80 ? -3.058 5.103 5.500 1.00 96.56 80 ALA A CA 1
ATOM 613 C C . ALA A 1 80 ? -2.396 4.528 6.759 1.00 96.56 80 ALA A C 1
ATOM 615 O O . ALA A 1 80 ? -1.915 3.392 6.761 1.00 96.56 80 ALA A O 1
ATOM 616 N N . ILE A 1 81 ? -2.409 5.302 7.844 1.00 96.44 81 ILE A N 1
ATOM 617 C CA . ILE A 1 81 ? -2.006 4.823 9.174 1.00 96.44 81 ILE A CA 1
ATOM 618 C C . ILE A 1 81 ? -2.991 3.731 9.646 1.00 96.44 81 ILE A C 1
ATOM 620 O O . ILE A 1 81 ? -4.199 3.877 9.426 1.00 96.44 81 ILE A O 1
ATOM 624 N N . PRO A 1 82 ? -2.522 2.655 10.314 1.00 95.06 82 PRO A N 1
ATOM 625 C CA . PRO A 1 82 ? -3.399 1.630 10.875 1.00 95.06 82 PRO A CA 1
ATOM 626 C C . PRO A 1 82 ? -4.498 2.220 11.782 1.00 95.06 82 PRO A C 1
ATOM 628 O O . PRO A 1 82 ? -4.178 3.002 12.680 1.00 95.06 82 PRO A O 1
ATOM 631 N N . PRO A 1 83 ? -5.780 1.832 11.618 1.00 96.44 83 PRO A N 1
ATOM 632 C CA . PRO A 1 83 ? -6.906 2.373 12.387 1.00 96.44 83 PRO A CA 1
ATOM 633 C C . PRO A 1 83 ? -7.001 1.734 13.786 1.00 96.44 83 PRO A C 1
ATOM 635 O O . PRO A 1 83 ? -7.988 1.088 14.147 1.00 96.44 83 PRO A O 1
ATOM 638 N N . LEU A 1 84 ? -5.927 1.854 14.564 1.00 95.38 84 LEU A N 1
ATOM 639 C CA . LEU A 1 84 ? -5.797 1.302 15.911 1.00 95.38 84 LEU A CA 1
ATOM 640 C C . LEU A 1 84 ? -6.209 2.337 16.967 1.00 95.38 84 LEU A C 1
ATOM 642 O O . LEU A 1 84 ? -6.115 3.539 16.735 1.00 95.38 84 LEU A O 1
ATOM 646 N N . GLN A 1 85 ? -6.622 1.862 18.147 1.00 95.25 85 GLN A N 1
ATOM 647 C CA . GLN A 1 85 ? -6.956 2.712 19.303 1.00 95.25 85 GLN A CA 1
ATOM 648 C C . GLN A 1 85 ? -7.957 3.826 18.931 1.00 95.25 85 GLN A C 1
ATOM 650 O O . GLN A 1 85 ? -9.010 3.523 18.370 1.00 95.25 85 GLN A O 1
ATOM 655 N N . ASP A 1 86 ? -7.615 5.088 19.200 1.00 97.12 86 ASP A N 1
ATOM 656 C CA . ASP A 1 86 ? -8.452 6.273 18.964 1.00 97.12 86 ASP A CA 1
ATOM 657 C C . ASP A 1 86 ? -8.694 6.563 17.471 1.00 97.12 86 ASP A C 1
ATOM 659 O O . ASP A 1 86 ? -9.590 7.325 17.108 1.00 97.12 86 ASP A O 1
ATOM 663 N N . LEU A 1 87 ? -7.931 5.928 16.572 1.00 97.25 87 LEU A N 1
ATOM 664 C CA . LEU A 1 87 ? -8.170 5.997 15.129 1.00 97.25 87 LEU A CA 1
ATOM 665 C C . LEU A 1 87 ? -9.289 5.051 14.673 1.00 97.25 87 LEU A C 1
ATOM 667 O O . LEU A 1 87 ? -9.749 5.145 13.532 1.00 97.25 87 LEU A O 1
ATOM 671 N N . ARG A 1 88 ? -9.761 4.142 15.537 1.00 97.19 88 ARG A N 1
ATOM 672 C CA . ARG A 1 88 ? -10.910 3.292 15.219 1.00 97.19 88 ARG A CA 1
ATOM 673 C C . ARG A 1 88 ? -12.155 4.165 15.048 1.00 97.19 88 ARG A C 1
ATOM 675 O O . ARG A 1 88 ? -12.439 5.018 15.877 1.00 97.19 88 ARG A O 1
ATOM 682 N N . PHE A 1 89 ? -12.909 3.917 13.977 1.00 97.00 89 PHE A N 1
ATOM 683 C CA . PHE A 1 89 ? -14.103 4.689 13.592 1.00 97.00 89 PHE A CA 1
ATOM 684 C C . PHE A 1 89 ? -13.837 6.153 13.196 1.00 97.00 89 PHE A C 1
ATOM 686 O O . PHE A 1 89 ? -14.780 6.913 12.986 1.00 97.00 89 PHE A O 1
ATOM 693 N N . SER A 1 90 ? -12.570 6.532 13.025 1.00 97.62 90 SER A N 1
ATOM 694 C CA . SER A 1 90 ? -12.170 7.824 12.469 1.00 97.62 90 SER A CA 1
ATOM 695 C C . SER A 1 90 ? -11.904 7.721 10.963 1.00 97.62 90 SER A C 1
ATOM 697 O O . SER A 1 90 ? -11.751 6.631 10.405 1.00 97.62 90 SER A O 1
ATOM 699 N N . LYS A 1 91 ? -11.841 8.870 10.276 1.00 98.00 91 LYS A N 1
ATOM 700 C CA . LYS A 1 91 ? -11.404 8.913 8.871 1.00 98.00 91 LYS A CA 1
ATOM 701 C C . LYS A 1 91 ? -9.940 8.442 8.761 1.00 98.00 91 LYS A C 1
ATOM 703 O O . LYS A 1 91 ? -9.153 8.776 9.648 1.00 98.00 91 LYS A O 1
ATOM 708 N N . PRO A 1 92 ? -9.552 7.731 7.683 1.00 97.69 92 PRO A N 1
ATOM 709 C CA . PRO A 1 92 ? -8.157 7.371 7.448 1.00 97.69 92 PRO A CA 1
ATOM 710 C C . PRO A 1 92 ? -7.249 8.603 7.428 1.00 97.69 92 PRO A C 1
ATOM 712 O O . PRO A 1 92 ? -7.611 9.636 6.860 1.00 97.69 92 PRO A O 1
ATOM 715 N N . LEU A 1 93 ? -6.063 8.477 8.023 1.00 97.88 93 LEU A N 1
ATOM 716 C CA . LEU A 1 93 ? -5.040 9.520 8.036 1.00 97.88 93 LEU A CA 1
ATOM 717 C C . LEU A 1 93 ? -3.875 9.145 7.109 1.00 97.88 93 LEU A C 1
ATOM 719 O O . LEU A 1 93 ? -3.549 7.957 7.003 1.00 97.88 93 LEU A O 1
ATOM 723 N N . PRO A 1 94 ? -3.235 10.132 6.454 1.00 96.69 94 PRO A N 1
ATOM 724 C CA . PRO A 1 94 ? -2.080 9.885 5.600 1.00 96.69 94 PRO A CA 1
ATOM 725 C C . PRO A 1 94 ? -0.907 9.332 6.411 1.00 96.69 94 PRO A C 1
ATOM 727 O O . PRO A 1 94 ? -0.745 9.653 7.588 1.00 96.69 94 PRO A O 1
ATOM 730 N N . ILE A 1 95 ? -0.072 8.523 5.762 1.00 96.62 95 ILE A N 1
ATOM 731 C CA . ILE A 1 95 ? 1.147 7.979 6.365 1.00 96.62 95 ILE A CA 1
ATOM 732 C C . ILE A 1 95 ? 2.093 9.131 6.710 1.00 96.62 95 ILE A C 1
ATOM 734 O O . ILE A 1 95 ? 2.374 9.990 5.877 1.00 96.62 95 ILE A O 1
ATOM 738 N N . ASN A 1 96 ? 2.572 9.146 7.952 1.00 93.81 96 ASN A N 1
ATOM 739 C CA . ASN A 1 96 ? 3.437 10.194 8.492 1.00 93.81 96 ASN A CA 1
ATOM 740 C C . ASN A 1 96 ? 4.830 9.685 8.904 1.00 93.81 96 ASN A C 1
ATOM 742 O O . ASN A 1 96 ? 5.635 10.460 9.416 1.00 93.81 96 ASN A O 1
ATOM 746 N N . SER A 1 97 ? 5.116 8.401 8.692 1.00 93.38 97 SER A N 1
ATOM 747 C CA . SER A 1 97 ? 6.416 7.783 8.936 1.00 93.38 97 SER A CA 1
ATOM 748 C C . SER A 1 97 ? 7.085 7.410 7.619 1.00 93.38 97 SER A C 1
ATOM 750 O O . SER A 1 97 ? 6.417 7.141 6.623 1.00 93.38 97 SER A O 1
ATOM 752 N N . THR A 1 98 ? 8.416 7.392 7.612 1.00 94.19 98 THR A N 1
ATOM 753 C CA . THR A 1 98 ? 9.202 6.941 6.463 1.00 94.19 98 THR A CA 1
ATOM 754 C C . THR A 1 98 ? 10.025 5.719 6.845 1.00 94.19 98 THR A C 1
ATOM 756 O O . THR A 1 98 ? 10.521 5.603 7.968 1.00 94.19 98 THR A O 1
ATOM 759 N N . SER A 1 99 ? 10.163 4.782 5.912 1.00 92.69 99 SER A N 1
ATOM 760 C CA . SER A 1 99 ? 10.960 3.574 6.090 1.00 92.69 99 SER A CA 1
ATOM 761 C C . SER A 1 99 ? 11.862 3.345 4.888 1.00 92.69 99 SER A C 1
ATOM 763 O O . SER A 1 99 ? 11.429 3.381 3.738 1.00 92.69 99 SER A O 1
ATOM 765 N N . SER A 1 100 ? 13.133 3.053 5.159 1.00 93.06 100 SER A N 1
ATOM 766 C CA . SER A 1 100 ? 14.083 2.624 4.134 1.00 93.06 100 SER A CA 1
ATOM 767 C C . SER A 1 100 ? 14.001 1.119 3.859 1.00 93.06 100 SER A C 1
ATOM 769 O O . SER A 1 100 ? 14.664 0.635 2.944 1.00 93.06 100 SER A O 1
ATOM 771 N N . HIS A 1 101 ? 13.206 0.358 4.612 1.00 95.31 101 HIS A N 1
ATOM 772 C CA . HIS A 1 101 ? 13.027 -1.071 4.375 1.00 95.31 101 HIS A CA 1
ATOM 773 C C . HIS A 1 101 ? 12.384 -1.328 3.002 1.00 95.31 101 HIS A C 1
ATOM 775 O O . HIS A 1 101 ? 11.498 -0.587 2.582 1.00 95.31 101 HIS A O 1
ATOM 781 N N . ILE A 1 102 ? 12.831 -2.378 2.302 1.00 95.38 102 ILE A N 1
ATOM 782 C CA . ILE A 1 102 ? 12.226 -2.796 1.033 1.00 95.38 102 ILE A CA 1
ATOM 783 C C . ILE A 1 102 ? 11.136 -3.819 1.348 1.00 95.38 102 ILE A C 1
ATOM 785 O O . ILE A 1 102 ? 11.423 -4.952 1.727 1.00 95.38 102 ILE A O 1
ATOM 789 N N . ASN A 1 103 ? 9.881 -3.419 1.191 1.00 94.81 103 ASN A N 1
ATOM 790 C CA . ASN A 1 103 ? 8.732 -4.297 1.362 1.00 94.81 103 ASN A CA 1
ATOM 791 C C . ASN A 1 103 ? 8.364 -4.960 0.033 1.00 94.81 103 ASN A C 1
ATOM 793 O O . ASN A 1 103 ? 8.397 -4.330 -1.020 1.00 94.81 103 ASN A O 1
ATOM 797 N N . HIS A 1 104 ? 8.077 -6.258 0.055 1.00 94.25 104 HIS A N 1
ATOM 798 C CA . HIS A 1 104 ? 7.728 -7.027 -1.145 1.00 94.25 104 HIS A CA 1
ATOM 799 C C . HIS A 1 104 ? 6.237 -7.380 -1.191 1.00 94.25 104 HIS A C 1
ATOM 801 O O . HIS A 1 104 ? 5.810 -8.101 -2.089 1.00 94.25 104 HIS A O 1
ATOM 807 N N . GLY A 1 105 ? 5.445 -6.918 -0.219 1.00 93.38 105 GLY A N 1
ATOM 808 C CA . GLY A 1 105 ? 4.004 -7.147 -0.179 1.00 93.38 105 GLY A CA 1
ATOM 809 C C . GLY A 1 105 ? 3.594 -8.586 0.126 1.00 93.38 105 GLY A C 1
ATOM 810 O O . GLY A 1 105 ? 2.462 -8.966 -0.154 1.00 93.38 105 GLY A O 1
ATOM 811 N N . SER A 1 106 ? 4.509 -9.413 0.644 1.00 91.00 106 SER A N 1
ATOM 812 C CA . SER A 1 106 ? 4.281 -10.850 0.864 1.00 91.00 106 SER A CA 1
ATOM 813 C C . SER A 1 106 ? 3.436 -11.165 2.095 1.00 91.00 106 SER A C 1
ATOM 815 O O . SER A 1 106 ? 2.912 -12.270 2.205 1.00 91.00 106 SER A O 1
ATOM 817 N N . ILE A 1 107 ? 3.319 -10.222 3.030 1.00 91.25 107 ILE A N 1
ATOM 818 C CA . ILE A 1 107 ? 2.493 -10.362 4.229 1.00 91.25 107 ILE A CA 1
ATOM 819 C C . ILE A 1 107 ? 1.164 -9.670 3.953 1.00 91.25 107 ILE A C 1
ATOM 821 O O . ILE A 1 107 ? 1.104 -8.447 3.929 1.00 91.25 107 ILE A O 1
ATOM 825 N N . GLY A 1 108 ? 0.107 -10.448 3.727 1.00 88.31 108 GLY A N 1
ATOM 826 C CA . GLY A 1 108 ? -1.231 -9.906 3.510 1.00 88.31 108 GLY A CA 1
ATOM 827 C C . GLY A 1 108 ? -1.896 -9.506 4.824 1.00 88.31 108 GLY A C 1
ATOM 828 O O . GLY A 1 108 ? -2.061 -10.340 5.714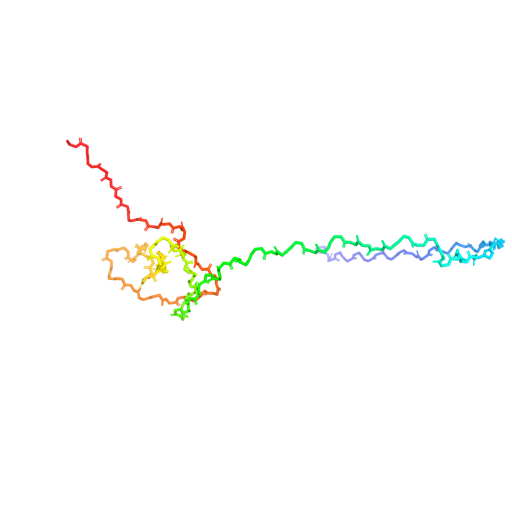 1.00 88.31 108 GLY A O 1
ATOM 829 N N . HIS A 1 109 ? -2.327 -8.250 4.928 1.00 90.88 109 HIS A N 1
ATOM 830 C CA . HIS A 1 109 ? -3.205 -7.800 6.005 1.00 90.88 109 HIS A CA 1
ATOM 831 C C . HIS A 1 109 ? -4.643 -7.719 5.492 1.00 90.88 109 HIS A C 1
ATOM 833 O O . HIS A 1 109 ? -4.958 -6.908 4.625 1.00 90.88 109 HIS A O 1
ATOM 839 N N . ILE A 1 110 ? -5.522 -8.559 6.040 1.00 94.19 110 ILE A N 1
ATOM 840 C CA . ILE A 1 110 ? -6.965 -8.488 5.788 1.00 94.19 110 ILE A CA 1
ATOM 841 C C . ILE A 1 110 ? -7.680 -7.874 6.988 1.00 94.19 110 ILE A C 1
ATOM 843 O O . ILE A 1 110 ? -7.220 -7.979 8.128 1.00 94.19 110 ILE A O 1
ATOM 847 N N . CYS A 1 111 ? -8.820 -7.235 6.737 1.00 92.94 111 CYS A N 1
ATOM 848 C CA . CYS A 1 111 ? -9.654 -6.709 7.809 1.00 92.94 111 CYS A CA 1
ATOM 849 C C . CYS A 1 111 ? -10.256 -7.853 8.645 1.00 92.94 111 CYS A C 1
ATOM 851 O O . CYS A 1 111 ? -10.561 -8.912 8.085 1.00 92.94 111 CYS A O 1
ATOM 853 N N . PRO A 1 112 ? -10.476 -7.639 9.957 1.00 93.81 112 PRO A N 1
ATOM 854 C CA . PRO A 1 112 ? -11.233 -8.571 10.783 1.00 93.81 112 PRO A CA 1
ATOM 855 C C . PRO A 1 112 ? -12.589 -8.880 10.145 1.00 93.81 112 PRO A C 1
ATOM 857 O O . PRO A 1 112 ? -13.371 -7.975 9.859 1.00 93.81 112 PRO A O 1
ATOM 860 N N . GLN A 1 113 ? -12.845 -10.162 9.916 1.00 94.31 113 GLN A N 1
ATOM 861 C CA . GLN A 1 113 ? -14.084 -10.682 9.353 1.00 94.31 113 GLN A CA 1
ATOM 862 C C . GLN A 1 113 ? -14.401 -12.027 10.011 1.00 94.31 113 GLN A C 1
ATOM 864 O O . GLN A 1 113 ? -13.496 -12.702 10.504 1.00 94.31 113 GLN A O 1
ATOM 869 N N . ALA A 1 114 ? -15.672 -12.412 10.011 1.00 94.25 114 ALA A N 1
ATOM 870 C CA . ALA A 1 114 ? -16.132 -13.712 10.480 1.00 94.25 114 ALA A CA 1
ATOM 871 C C . ALA A 1 114 ? -17.128 -14.279 9.468 1.00 94.25 114 ALA A C 1
ATOM 873 O O . ALA A 1 114 ? -17.907 -13.522 8.881 1.00 94.25 114 ALA A O 1
ATOM 874 N N . HIS A 1 115 ? -17.094 -15.596 9.265 1.00 92.31 115 HIS A N 1
ATOM 875 C CA . HIS A 1 115 ? -18.158 -16.262 8.528 1.00 92.31 115 HIS A CA 1
ATOM 876 C C . HIS A 1 115 ? -19.404 -16.302 9.422 1.00 92.31 115 HIS A C 1
ATOM 878 O O . HIS A 1 115 ? -19.271 -16.603 10.609 1.00 92.31 115 HIS A O 1
ATOM 884 N N . PRO A 1 116 ? -20.594 -15.963 8.910 1.00 8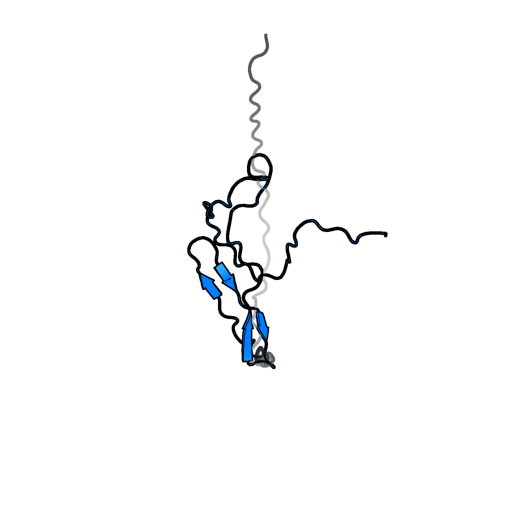5.81 116 PRO A N 1
ATOM 885 C CA . PRO A 1 116 ? -21.810 -16.139 9.687 1.00 85.81 116 PRO A CA 1
ATOM 886 C C . PRO A 1 116 ? -22.193 -17.630 9.787 1.00 85.81 116 PRO A C 1
ATOM 888 O O . PRO A 1 116 ? -22.002 -18.370 8.823 1.00 85.81 116 PRO A O 1
ATOM 891 N N . ASP A 1 117 ? -22.760 -18.038 10.928 1.00 86.94 117 ASP A N 1
ATOM 892 C CA . ASP A 1 117 ? -23.134 -1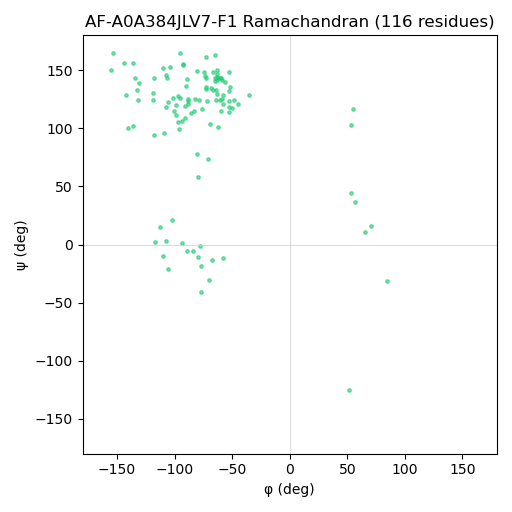9.434 11.251 1.00 86.94 117 ASP A CA 1
ATOM 893 C C . ASP A 1 117 ? -24.649 -19.724 11.100 1.00 86.94 117 ASP A C 1
ATOM 895 O O . ASP A 1 117 ? -25.169 -20.640 11.739 1.00 86.94 117 ASP A O 1
ATOM 899 N N . TRP A 1 118 ? -25.383 -18.913 10.328 1.00 80.81 118 TRP A N 1
ATOM 900 C CA . TRP A 1 118 ? -26.836 -19.074 10.144 1.00 80.81 118 TRP A CA 1
ATOM 901 C C . TRP A 1 118 ? -27.211 -20.088 9.061 1.00 80.81 118 TRP A C 1
ATOM 903 O O . TRP A 1 118 ? -26.431 -20.263 8.098 1.00 80.81 118 TRP A O 1
#

pLDDT: mean 76.91, std 20.65, range [38.0, 98.0]

Nearest PDB structures (foldseek):
  8axc-assembly3_C  TM=8.817E-01  e=3.964E-02  Mus musculus

Radius of gyration: 33.93 Å; Cα contacts (8 Å, |Δi|>4): 91; chains: 1; bounding box: 98×39×75 Å

Sequence (118 aa):
MKLLGIFACTITPVEAAGGIHHGRSFQPSPLSLRPPTSFPGPHPKNPSIPRPIIDLGYERHQAMVNSTGHYNNFSNIPYAIPPLQDLRFSKPLPINSTSSHINHGSIGHICPQAHPDW

Solvent-accessible surface area (backbone atoms only — not comparable to full-atom values): 8626 Å² total; per-residue (Å²): 136,88,79,89,86,83,83,87,81,90,82,80,91,85,87,80,82,91,79,90,78,82,87,77,84,86,75,80,79,72,84,88,75,70,76,81,85,75,66,81,70,82,74,81,73,75,81,70,79,82,63,59,68,47,77,72,85,39,43,31,38,28,37,44,74,40,80,90,78,73,46,74,42,74,44,73,73,82,81,44,51,79,63,53,78,88,40,48,96,49,82,85,44,72,69,87,66,72,46,90,58,77,43,55,34,80,71,80,85,76,77,95,80,78,84,82,92,125

InterPro domains:
  IPR002018 Carboxylesterase, type B [PF00135] (66-115)
  IPR029058 Alpha/Beta hydrolase fold [G3DSA:3.40.50.1820] (45-118)
  IPR029058 Alpha/Beta hydrolase fold [SSF53474] (53-116)

Secondary structure (DSSP, 8-state):
-----------PPPP------------PPPGGG-----PPPPP----PPPPPEEE-SS-EEEPEEETTTTEEE------S----GGGTTSPP--------SEE-S-S--PPP------

Foldseek 3Di:
DDDDDDDDDDDDDDDDDDDDDDDDDPDDDDPVPDDPPPDPPPDPPPPDDDFDWDDPVQAIETWDADPVVRDTDGADDDQFDPCPDPSPVPDGHGDPHHDPDYHHNPDDDDDDDDDDPD

Organism: Botryotinia fuckeliana (strain B05.10) (NCBI:txid332648)